Protein AF-A0A9D3NNR9-F1 (afdb_monomer_lite)

Secondary structure (DSSP, 8-state):
--SB-SEETTEEPPPHHHHHHTSTTS-HHHHHHHHHHHHHHHHHHH-TTS-HHHHHHHHHHHHHHHHHHHHHTT--HHHHHHHHHHTT--BPTTTT--

Organism: NCBI:txid337641

Sequence (98 aa):
MILTRFAHEGKRCPTTHSILHNTNLISEECKAKMSNLVAHYYPIEIDSSKSVEEKIPHMVEWWMRAHDLLIQQKIKKVQLGQAVKRSGAMLRYFTHDA

Radius of gyration: 15.21 Å; chains: 1; bounding box: 36×32×39 Å

Foldseek 3Di:
DDQFDQDDPPHGADDLLVLCLVDPLADPVLNVVLVVLCVPLVCLVPPPVDDPVRNVVSVVVSVVVNVVSVVVSVRDPVVSVVSVVPRNTHGDPPPVVD

InterPro domains:
  IPR006434 Pyrimidine 5'-nucleotidase, eukaryotic [PF05822] (1-95)
  IPR036412 HAD-like superfamily [SSF56784] (3-92)

Structure (mmCIF, N/CA/C/O backbone):
data_AF-A0A9D3NNR9-F1
#
_entry.id   AF-A0A9D3NNR9-F1
#
loop_
_atom_site.group_PDB
_atom_site.id
_atom_site.type_symbol
_atom_site.label_atom_id
_atom_site.label_alt_id
_atom_site.label_comp_id
_atom_site.label_asym_id
_atom_site.label_entity_id
_atom_site.label_seq_id
_atom_site.pdbx_PDB_ins_code
_atom_site.Cartn_x
_atom_site.Cartn_y
_atom_site.Cartn_z
_atom_site.occupancy
_atom_site.B_iso_or_equiv
_atom_site.auth_seq_id
_atom_site.auth_comp_id
_atom_site.auth_asym_id
_atom_site.auth_atom_id
_atom_site.pdbx_PDB_model_num
ATOM 1 N N . MET A 1 1 ? 14.022 -4.229 -0.552 1.00 44.94 1 MET A N 1
ATOM 2 C CA . MET A 1 1 ? 13.991 -5.553 0.115 1.00 44.94 1 MET A CA 1
ATOM 3 C C . MET A 1 1 ? 12.806 -5.564 1.080 1.00 44.94 1 MET A C 1
ATOM 5 O O . MET A 1 1 ? 12.690 -4.616 1.841 1.00 44.94 1 MET A O 1
ATOM 9 N N . ILE A 1 2 ? 11.888 -6.540 1.018 1.00 64.88 2 ILE A N 1
ATOM 10 C CA . ILE A 1 2 ? 10.739 -6.600 1.950 1.00 64.88 2 ILE A CA 1
ATOM 11 C C . ILE A 1 2 ? 11.156 -7.258 3.274 1.00 64.88 2 ILE A C 1
ATOM 13 O O . ILE A 1 2 ? 11.859 -8.266 3.256 1.00 64.88 2 ILE A O 1
ATOM 17 N N . LEU A 1 3 ? 10.735 -6.691 4.408 1.00 73.50 3 LEU A N 1
ATOM 18 C CA . LEU A 1 3 ? 11.045 -7.213 5.751 1.00 73.50 3 LEU A CA 1
ATOM 19 C C . LEU A 1 3 ? 10.195 -8.437 6.120 1.00 73.50 3 LEU A C 1
ATOM 21 O O . LEU A 1 3 ? 10.632 -9.306 6.875 1.00 73.50 3 LEU A O 1
ATOM 25 N N . THR A 1 4 ? 8.983 -8.523 5.572 1.00 77.25 4 THR A N 1
ATOM 26 C CA . THR A 1 4 ? 8.081 -9.652 5.789 1.00 77.25 4 THR A CA 1
ATOM 27 C C . THR A 1 4 ? 8.411 -10.825 4.869 1.00 77.25 4 THR A C 1
ATOM 29 O O . THR A 1 4 ? 9.017 -10.690 3.796 1.00 77.25 4 THR A O 1
ATOM 32 N N . ARG A 1 5 ? 8.023 -12.022 5.306 1.00 82.94 5 ARG A N 1
ATOM 33 C CA . ARG A 1 5 ? 7.993 -13.214 4.458 1.00 82.94 5 ARG A CA 1
ATOM 34 C C . ARG A 1 5 ? 7.006 -13.006 3.319 1.00 82.94 5 ARG A C 1
ATOM 36 O O . ARG A 1 5 ? 6.055 -12.244 3.443 1.00 82.94 5 ARG A O 1
ATOM 43 N N . PHE A 1 6 ? 7.223 -13.719 2.221 1.00 82.31 6 PHE A N 1
ATOM 44 C CA . PHE A 1 6 ? 6.262 -13.748 1.123 1.00 82.31 6 PHE A CA 1
ATOM 45 C C . PHE A 1 6 ? 5.040 -14.619 1.463 1.00 82.31 6 PHE A C 1
ATOM 47 O O . PHE A 1 6 ? 3.903 -14.216 1.226 1.00 82.31 6 PHE A O 1
ATOM 54 N N . ALA A 1 7 ? 5.264 -15.788 2.068 1.00 82.69 7 ALA A N 1
ATOM 55 C CA . ALA A 1 7 ? 4.218 -16.713 2.491 1.00 82.69 7 ALA A CA 1
ATOM 56 C C . ALA A 1 7 ? 4.610 -17.452 3.782 1.00 82.69 7 ALA A C 1
ATOM 58 O O . ALA A 1 7 ? 5.797 -17.605 4.087 1.00 82.69 7 ALA A O 1
ATOM 59 N N . HIS A 1 8 ? 3.608 -17.917 4.523 1.00 82.69 8 HIS A N 1
ATOM 60 C CA . HIS A 1 8 ? 3.738 -18.747 5.717 1.00 82.69 8 HIS A CA 1
ATOM 61 C C . HIS A 1 8 ? 2.589 -19.764 5.741 1.00 82.69 8 HIS A C 1
ATOM 63 O O . HIS A 1 8 ? 1.445 -19.392 5.490 1.00 82.69 8 HIS A O 1
ATOM 69 N N . GLU A 1 9 ? 2.903 -21.044 5.970 1.00 84.56 9 GLU A N 1
ATOM 70 C CA . GLU A 1 9 ? 1.915 -22.144 6.006 1.00 84.56 9 GLU A CA 1
ATOM 71 C C . GLU A 1 9 ? 0.988 -22.185 4.773 1.00 84.56 9 GLU A C 1
ATOM 73 O O . GLU A 1 9 ? -0.224 -22.359 4.869 1.00 84.56 9 GLU A O 1
ATOM 78 N N . GLY A 1 10 ? 1.554 -21.953 3.584 1.00 81.31 10 GLY A N 1
ATOM 79 C CA . GLY A 1 10 ? 0.803 -21.947 2.323 1.00 81.31 10 GLY A CA 1
ATOM 80 C C . GLY A 1 10 ? -0.077 -20.711 2.089 1.00 81.31 10 GLY A C 1
ATOM 81 O O . GLY A 1 10 ? -0.692 -20.606 1.031 1.00 81.31 10 GLY A O 1
ATOM 82 N N . LYS A 1 11 ? -0.119 -19.745 3.018 1.00 83.81 11 LYS A N 1
ATOM 83 C CA . LYS A 1 11 ? -0.857 -18.481 2.867 1.00 83.81 11 LYS A CA 1
ATOM 84 C C . LYS A 1 11 ? 0.090 -17.315 2.608 1.00 83.81 11 LYS A C 1
ATOM 86 O O . LYS A 1 11 ? 1.173 -17.234 3.187 1.00 83.81 11 LYS A O 1
ATOM 91 N N . ARG A 1 12 ? -0.322 -16.383 1.746 1.00 83.31 12 ARG A N 1
ATOM 92 C CA . ARG A 1 12 ? 0.449 -15.166 1.456 1.00 83.31 12 ARG A CA 1
ATOM 93 C C . ARG A 1 12 ? 0.450 -14.255 2.681 1.00 83.31 12 ARG A C 1
ATOM 95 O O . ARG A 1 12 ? -0.609 -13.946 3.223 1.00 83.31 12 ARG A O 1
ATOM 102 N N . CYS A 1 13 ? 1.633 -13.831 3.115 1.00 86.00 13 CYS A N 1
ATOM 103 C CA . CYS A 1 13 ? 1.746 -12.881 4.215 1.00 86.00 13 CYS A CA 1
ATOM 104 C C . CYS A 1 13 ? 1.307 -11.487 3.746 1.00 86.00 13 CYS A C 1
ATOM 106 O O . CYS A 1 13 ? 1.552 -11.120 2.590 1.00 86.00 13 CYS A O 1
ATOM 108 N N . PRO A 1 14 ? 0.686 -10.687 4.627 1.00 84.19 14 PRO A N 1
ATOM 109 C CA . PRO A 1 14 ? 0.243 -9.355 4.258 1.00 84.19 14 PRO A CA 1
ATOM 110 C C . PRO A 1 14 ? 1.431 -8.416 4.001 1.00 84.19 14 PRO A C 1
ATOM 112 O O . PRO A 1 14 ? 2.433 -8.414 4.719 1.00 84.19 14 PRO A O 1
ATOM 115 N N . THR A 1 15 ? 1.283 -7.551 3.001 1.00 86.19 15 THR A N 1
ATOM 116 C CA . THR A 1 15 ? 2.020 -6.284 2.915 1.00 86.19 15 THR A CA 1
ATOM 117 C C . THR A 1 15 ? 1.481 -5.299 3.952 1.00 86.19 15 THR A C 1
ATOM 119 O O . THR A 1 15 ? 0.331 -5.422 4.376 1.00 86.19 15 THR A O 1
ATOM 122 N N . THR A 1 16 ? 2.253 -4.269 4.309 1.00 87.19 16 THR A N 1
ATOM 123 C CA . THR A 1 16 ? 1.813 -3.207 5.239 1.00 87.19 16 THR A CA 1
ATOM 124 C C . THR A 1 16 ? 0.488 -2.559 4.828 1.00 87.19 16 THR A C 1
ATOM 126 O O . THR A 1 16 ? -0.368 -2.331 5.676 1.00 87.19 16 THR A O 1
ATOM 129 N N . HIS A 1 17 ? 0.269 -2.341 3.530 1.00 86.62 17 HIS A N 1
ATOM 130 C CA . HIS A 1 17 ? -0.990 -1.801 3.013 1.00 86.62 17 HIS A CA 1
ATOM 131 C C . HIS A 1 17 ? -2.143 -2.813 3.107 1.00 86.62 17 HIS A C 1
ATOM 133 O O . HIS A 1 17 ? -3.262 -2.446 3.461 1.00 86.62 17 HIS A O 1
ATOM 139 N N . SER A 1 18 ? -1.880 -4.106 2.883 1.00 84.88 18 SER A N 1
ATOM 140 C CA . SER A 1 18 ? -2.914 -5.143 3.022 1.00 84.88 18 SER A CA 1
ATOM 141 C C . SER A 1 18 ? -3.338 -5.402 4.477 1.00 84.88 18 SER A C 1
ATOM 143 O O . SER A 1 18 ? -4.458 -5.851 4.714 1.00 84.88 18 SER A O 1
ATOM 145 N N . ILE A 1 19 ? -2.494 -5.057 5.463 1.00 88.94 19 ILE A N 1
ATOM 146 C CA . ILE A 1 19 ? -2.882 -5.089 6.883 1.00 88.94 19 ILE A CA 1
ATOM 147 C C . ILE A 1 19 ? -4.125 -4.223 7.102 1.00 88.94 19 ILE A C 1
ATOM 149 O O . ILE A 1 19 ? -5.060 -4.658 7.767 1.00 88.94 19 ILE A O 1
ATOM 153 N N . LEU A 1 20 ? -4.157 -3.023 6.515 1.00 86.69 20 LEU A N 1
ATOM 154 C CA . LEU A 1 20 ? -5.290 -2.107 6.643 1.00 86.69 20 LEU A CA 1
ATOM 155 C C . LEU A 1 20 ? -6.528 -2.628 5.904 1.00 86.69 20 LEU A C 1
ATOM 157 O O . LEU A 1 20 ? -7.629 -2.543 6.445 1.00 86.69 20 LEU A O 1
ATOM 161 N N . HIS A 1 21 ? -6.348 -3.246 4.734 1.00 78.56 21 HIS A N 1
ATOM 162 C CA . HIS A 1 21 ? -7.432 -3.896 3.985 1.00 7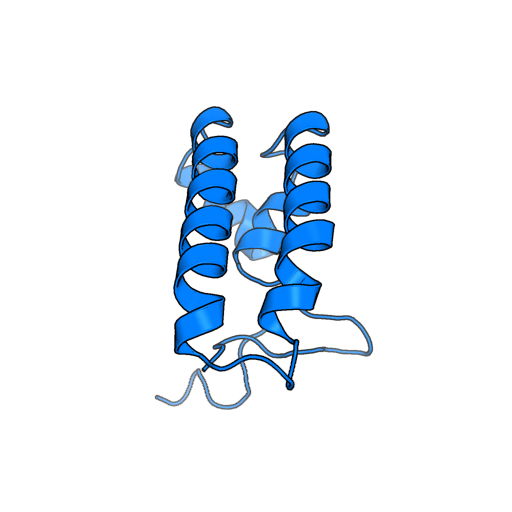8.56 21 HIS A CA 1
ATOM 163 C C . HIS A 1 21 ? -8.183 -4.965 4.769 1.00 78.56 21 HIS A C 1
ATOM 165 O O . HIS A 1 21 ? -9.405 -5.057 4.671 1.00 78.56 21 HIS A O 1
ATOM 171 N N . ASN A 1 22 ? -7.461 -5.752 5.562 1.00 75.50 22 ASN A N 1
ATOM 172 C CA . ASN A 1 22 ? -8.035 -6.856 6.327 1.00 75.50 22 ASN A CA 1
ATOM 173 C C . ASN A 1 22 ? -8.639 -6.399 7.665 1.00 75.50 22 ASN A C 1
ATOM 175 O O . ASN A 1 22 ? -8.994 -7.224 8.505 1.00 75.50 22 ASN A O 1
ATOM 179 N N . THR A 1 23 ? -8.748 -5.087 7.889 1.00 82.19 23 THR A N 1
ATOM 180 C CA . THR A 1 23 ? -9.333 -4.512 9.102 1.00 82.19 23 THR A CA 1
ATOM 181 C C . THR A 1 23 ? -10.646 -3.794 8.804 1.00 82.19 23 THR A C 1
ATOM 183 O O . THR A 1 23 ? -10.918 -3.385 7.676 1.00 82.19 23 THR A O 1
ATOM 186 N N . ASN A 1 24 ? -11.439 -3.557 9.849 1.00 83.00 24 ASN A N 1
ATOM 187 C CA . ASN A 1 24 ? -12.620 -2.688 9.782 1.00 83.00 24 ASN A CA 1
ATOM 188 C C . ASN A 1 24 ? -12.246 -1.198 9.934 1.00 83.00 24 ASN A C 1
ATOM 190 O O . ASN A 1 24 ? -13.096 -0.387 10.286 1.00 83.00 24 ASN A O 1
ATOM 194 N N . LEU A 1 25 ? -10.966 -0.836 9.751 1.00 87.75 25 LEU A N 1
ATOM 195 C CA . LEU A 1 25 ? -10.492 0.550 9.859 1.00 87.75 25 LEU A CA 1
ATOM 196 C C . LEU A 1 25 ? -10.718 1.356 8.582 1.00 87.75 25 LEU A C 1
ATOM 198 O O . LEU A 1 25 ? -10.623 2.578 8.622 1.00 87.75 25 LEU A O 1
ATOM 202 N N . ILE A 1 26 ? -10.989 0.677 7.468 1.00 91.12 26 ILE A N 1
ATOM 203 C CA . ILE A 1 26 ? -11.286 1.303 6.184 1.00 91.12 26 ILE A CA 1
ATOM 204 C C . ILE A 1 26 ? -12.629 0.789 5.667 1.00 91.12 26 ILE A C 1
ATOM 206 O O . ILE A 1 26 ? -12.971 -0.378 5.878 1.00 91.12 26 ILE A O 1
ATOM 210 N N . SER A 1 27 ? -13.394 1.661 5.013 1.00 93.31 27 SER A N 1
ATOM 211 C CA . SER A 1 27 ? -14.707 1.319 4.468 1.00 93.31 27 SER A CA 1
ATOM 212 C C . SER A 1 27 ? -14.610 0.292 3.336 1.00 93.31 27 SER A C 1
ATOM 214 O O . SER A 1 27 ? -13.591 0.197 2.648 1.00 93.31 27 SER A O 1
ATOM 216 N N . GLU A 1 28 ? -15.693 -0.450 3.093 1.00 92.94 28 GLU A N 1
ATOM 217 C CA . GLU A 1 28 ? -15.771 -1.384 1.958 1.00 92.94 28 GLU A CA 1
ATOM 218 C C . GLU A 1 28 ? -15.606 -0.667 0.610 1.00 92.94 28 GLU A C 1
ATOM 220 O O . GLU A 1 28 ? -14.954 -1.180 -0.296 1.00 92.94 28 GLU A O 1
ATOM 225 N N . GLU A 1 29 ? -16.094 0.571 0.498 1.00 94.12 29 GLU A N 1
ATOM 226 C CA . GLU A 1 29 ? -15.864 1.410 -0.680 1.00 94.12 29 GLU A CA 1
ATOM 227 C C . GLU A 1 29 ? -14.369 1.712 -0.881 1.00 94.12 29 GLU A C 1
ATOM 229 O O . GLU A 1 29 ? -13.849 1.602 -1.993 1.00 94.12 29 GLU A O 1
ATOM 234 N N . CYS A 1 30 ? -13.650 2.052 0.195 1.00 93.62 30 CYS A N 1
ATOM 235 C CA . CYS A 1 30 ? -12.208 2.272 0.141 1.00 93.62 30 CYS A CA 1
ATOM 236 C C . CYS A 1 30 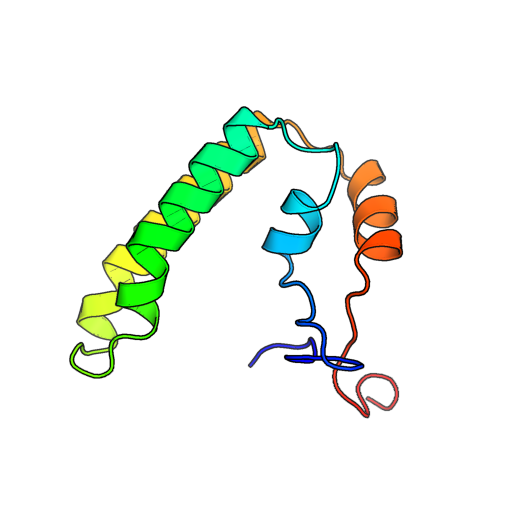? -11.466 0.991 -0.255 1.00 93.62 30 CYS A C 1
ATOM 238 O O . CYS A 1 30 ? -10.547 1.053 -1.071 1.00 93.62 30 CYS A O 1
ATOM 240 N N . LYS A 1 31 ? -11.878 -0.169 0.277 1.00 93.19 31 LYS A N 1
ATOM 241 C CA . LYS A 1 31 ? -11.313 -1.473 -0.108 1.00 93.19 31 LYS A CA 1
ATOM 242 C C . LYS A 1 31 ? -11.502 -1.728 -1.598 1.00 93.19 31 LYS A C 1
ATOM 244 O O . LYS A 1 31 ? -10.524 -2.042 -2.267 1.00 93.19 31 LYS A O 1
ATOM 249 N N . ALA A 1 32 ? -12.708 -1.519 -2.124 1.00 94.44 32 ALA A N 1
ATOM 250 C CA . ALA A 1 32 ? -13.004 -1.701 -3.542 1.00 94.44 32 ALA A CA 1
ATOM 251 C C . ALA A 1 32 ? -12.161 -0.773 -4.434 1.00 94.44 32 ALA A C 1
ATOM 253 O O . ALA A 1 32 ? -11.536 -1.232 -5.391 1.00 94.44 32 ALA A O 1
ATOM 254 N N . LYS A 1 33 ? -12.064 0.521 -4.091 1.00 95.25 33 LYS A N 1
ATOM 255 C CA . LYS A 1 33 ? -11.223 1.482 -4.829 1.00 95.25 33 LYS A CA 1
ATOM 256 C C . LYS A 1 33 ? -9.753 1.074 -4.822 1.00 95.25 33 LYS A C 1
ATOM 258 O O . LYS A 1 33 ? -9.096 1.120 -5.857 1.00 95.25 33 LYS A O 1
ATOM 263 N N . MET A 1 34 ? -9.243 0.630 -3.680 1.00 93.56 34 MET A N 1
ATOM 264 C CA . MET A 1 34 ? -7.853 0.210 -3.557 1.00 93.56 34 MET A CA 1
ATOM 265 C C . MET A 1 34 ? -7.577 -1.103 -4.308 1.00 93.56 34 MET A C 1
ATOM 267 O O . MET A 1 34 ? -6.542 -1.225 -4.960 1.00 93.56 34 MET A O 1
ATOM 271 N N . SER A 1 35 ? -8.520 -2.052 -4.313 1.00 93.31 35 SER A N 1
ATOM 272 C CA . SER A 1 35 ? -8.450 -3.254 -5.154 1.00 93.31 35 SER A CA 1
ATOM 273 C C . SER A 1 35 ? -8.404 -2.912 -6.646 1.00 93.31 35 SER A C 1
ATOM 275 O O . SER A 1 35 ? -7.629 -3.528 -7.375 1.00 93.31 35 SER A O 1
ATOM 277 N N . ASN A 1 36 ? -9.151 -1.897 -7.094 1.00 96.31 36 ASN A N 1
ATOM 278 C CA . ASN A 1 36 ? -9.080 -1.415 -8.477 1.00 96.31 36 ASN A CA 1
ATOM 279 C C . ASN A 1 36 ? -7.710 -0.806 -8.807 1.00 96.31 36 ASN A C 1
ATOM 281 O O . ASN A 1 36 ? -7.175 -1.061 -9.884 1.00 96.31 36 ASN A O 1
ATOM 285 N N . LEU 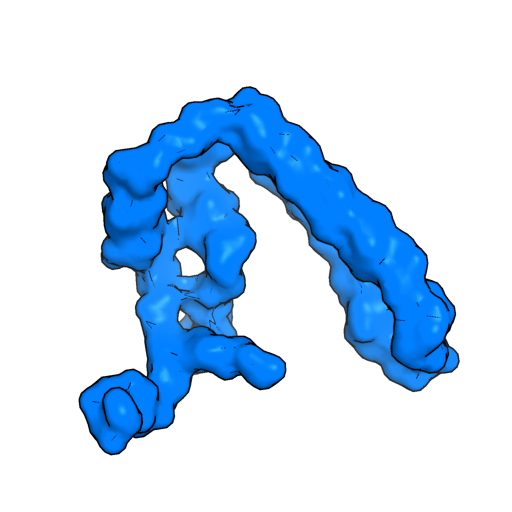A 1 37 ? -7.112 -0.049 -7.877 1.00 96.50 37 LEU A N 1
ATOM 286 C CA . LEU A 1 37 ? -5.747 0.458 -8.050 1.00 96.50 37 LEU A CA 1
ATOM 287 C C . LEU A 1 37 ? -4.749 -0.700 -8.203 1.00 96.50 37 LEU A C 1
ATOM 289 O O . LEU A 1 37 ? -3.950 -0.693 -9.133 1.00 96.50 37 LEU A O 1
ATOM 293 N N . VAL A 1 38 ? -4.826 -1.726 -7.347 1.00 94.75 38 VAL A N 1
ATOM 294 C CA . VAL A 1 38 ? -3.965 -2.918 -7.457 1.00 94.75 38 VAL A CA 1
ATOM 295 C C . VAL A 1 38 ? -4.158 -3.609 -8.808 1.00 94.75 38 VAL A C 1
ATOM 297 O O . VAL A 1 38 ? -3.173 -3.913 -9.473 1.00 94.75 38 VAL A O 1
ATOM 300 N N . ALA A 1 39 ? -5.403 -3.827 -9.239 1.00 96.50 39 ALA A N 1
ATOM 301 C CA . ALA A 1 39 ? -5.700 -4.490 -10.508 1.00 96.50 39 ALA A CA 1
ATOM 302 C C . ALA A 1 39 ? -5.115 -3.746 -11.722 1.00 96.50 39 ALA A C 1
ATOM 304 O O . ALA A 1 39 ? -4.720 -4.386 -12.693 1.00 96.50 39 ALA A O 1
ATOM 305 N N . HIS A 1 40 ? -5.032 -2.415 -11.655 1.00 97.06 40 HIS A N 1
ATOM 306 C CA . HIS A 1 40 ? -4.467 -1.591 -12.719 1.00 97.06 40 HIS A CA 1
ATOM 307 C C . HIS A 1 40 ? -2.933 -1.514 -12.675 1.00 97.06 40 HIS A C 1
ATOM 309 O O . HIS A 1 40 ? -2.274 -1.736 -13.688 1.00 97.06 40 HIS A O 1
ATOM 315 N N . TYR A 1 41 ? -2.355 -1.203 -11.513 1.00 97.69 41 TYR A N 1
ATOM 316 C CA . TYR A 1 41 ? -0.932 -0.870 -11.408 1.00 97.69 41 TYR A CA 1
ATOM 317 C C . TYR A 1 41 ? -0.025 -2.076 -11.147 1.00 97.69 41 TYR A C 1
ATOM 319 O O . TYR A 1 41 ? 1.134 -2.055 -11.560 1.00 97.69 41 TYR A O 1
ATOM 327 N N . TYR A 1 42 ? -0.523 -3.146 -10.518 1.00 95.69 42 TYR A N 1
ATOM 328 C CA . TYR A 1 42 ? 0.295 -4.330 -10.239 1.00 95.69 42 TYR A CA 1
ATOM 329 C C . TYR A 1 42 ? 0.833 -5.012 -11.510 1.00 95.69 42 TYR A C 1
ATOM 331 O O . TYR A 1 42 ? 2.022 -5.332 -11.532 1.00 95.69 42 TYR A O 1
ATOM 339 N N . PRO A 1 43 ? 0.046 -5.186 -12.597 1.00 97.44 43 PRO A N 1
ATOM 340 C CA . PRO A 1 43 ? 0.581 -5.695 -13.861 1.00 97.44 43 PRO A CA 1
ATOM 341 C C . PRO A 1 43 ? 1.734 -4.846 -14.411 1.00 97.44 43 PRO A C 1
ATOM 343 O O . PRO A 1 43 ? 2.688 -5.403 -14.939 1.00 97.44 43 PRO A O 1
ATOM 346 N N . ILE A 1 44 ? 1.681 -3.520 -14.236 1.00 97.50 44 ILE A N 1
ATOM 347 C CA . ILE A 1 44 ? 2.728 -2.586 -14.678 1.00 97.50 44 ILE A CA 1
ATOM 348 C C . ILE A 1 44 ? 3.993 -2.738 -13.819 1.00 97.50 44 ILE A C 1
ATOM 350 O O . ILE A 1 44 ? 5.103 -2.749 -14.349 1.00 97.50 44 ILE A O 1
ATOM 354 N N . GLU A 1 45 ? 3.841 -2.889 -12.498 1.00 96.38 45 GLU A N 1
ATOM 355 C CA . GLU A 1 45 ? 4.959 -3.102 -11.565 1.00 96.38 45 GLU A CA 1
ATOM 356 C C . GLU A 1 45 ? 5.794 -4.327 -11.975 1.00 96.38 45 GLU A C 1
ATOM 358 O O . GLU A 1 45 ? 7.025 -4.252 -12.086 1.00 96.38 45 GLU A O 1
ATOM 363 N N . ILE A 1 46 ? 5.119 -5.444 -12.259 1.00 95.94 46 ILE A N 1
ATOM 364 C CA . ILE A 1 46 ? 5.763 -6.732 -12.548 1.00 95.94 46 ILE A CA 1
ATOM 365 C C . ILE A 1 46 ? 6.136 -6.935 -14.024 1.00 95.94 46 ILE A C 1
ATOM 367 O O . ILE A 1 46 ? 6.797 -7.924 -14.332 1.00 95.94 46 ILE A O 1
ATOM 371 N N . ASP A 1 47 ? 5.743 -6.030 -14.926 1.00 96.06 47 ASP A N 1
ATOM 372 C CA . ASP A 1 47 ? 5.976 -6.153 -16.372 1.00 96.06 47 ASP A CA 1
ATOM 373 C C . ASP A 1 47 ? 7.478 -6.169 -16.698 1.00 96.06 47 ASP A C 1
ATOM 375 O O . ASP A 1 47 ? 8.154 -5.146 -16.606 1.00 96.06 47 ASP A O 1
ATOM 379 N N . SER A 1 48 ? 8.033 -7.318 -17.080 1.00 96.44 48 SER A N 1
ATOM 380 C CA . SER A 1 48 ? 9.460 -7.442 -17.400 1.00 96.44 48 SER A CA 1
ATOM 381 C C . SER A 1 48 ? 9.862 -6.782 -18.723 1.00 96.44 48 SER A C 1
ATOM 383 O O . SER A 1 48 ? 11.057 -6.644 -18.973 1.00 96.44 48 SER A O 1
ATOM 385 N N . SER A 1 49 ? 8.901 -6.373 -19.560 1.00 97.31 49 SER A N 1
ATOM 386 C CA . SER A 1 49 ? 9.165 -5.704 -20.840 1.00 97.31 49 SER A CA 1
ATOM 387 C C . SER A 1 49 ? 9.436 -4.204 -20.704 1.00 97.31 49 SER A C 1
ATOM 389 O O . SER A 1 49 ? 9.989 -3.607 -21.624 1.00 97.31 49 SER A O 1
ATOM 391 N N . LYS A 1 50 ? 9.071 -3.601 -19.564 1.00 95.19 50 LYS A N 1
ATOM 392 C CA . LYS A 1 50 ? 9.249 -2.170 -19.282 1.00 95.1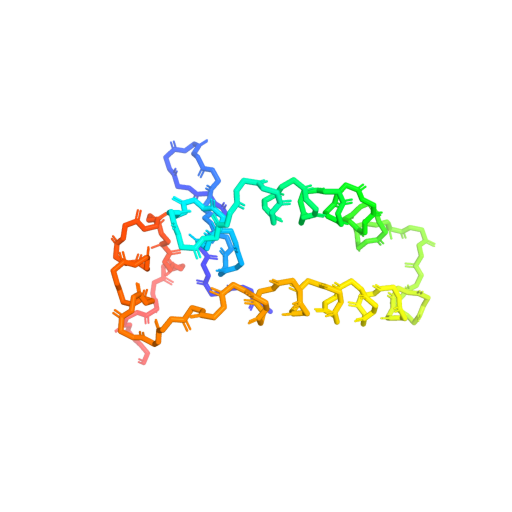9 50 LYS A CA 1
ATOM 393 C C . LYS A 1 50 ? 10.500 -1.905 -18.464 1.00 95.19 50 LYS A C 1
ATOM 395 O O . LYS A 1 50 ? 10.790 -2.634 -17.508 1.00 95.19 50 LYS A O 1
ATOM 400 N N . SER A 1 51 ? 11.188 -0.815 -18.782 1.00 96.81 51 SER A N 1
ATOM 401 C CA . SER A 1 51 ? 12.307 -0.331 -17.983 1.00 96.81 51 SER A CA 1
ATOM 402 C C . SER A 1 51 ? 11.830 0.180 -16.618 1.00 96.81 51 SER A C 1
ATOM 404 O O . SER A 1 51 ? 10.642 0.417 -16.379 1.00 96.81 51 SER A O 1
ATOM 406 N N . VAL A 1 52 ? 12.764 0.345 -15.682 1.00 95.75 52 VAL A N 1
ATOM 407 C CA . VAL A 1 52 ? 12.443 0.908 -14.363 1.00 95.75 52 VAL A CA 1
ATOM 408 C C . VAL A 1 52 ? 11.963 2.353 -14.511 1.00 95.75 52 VAL A C 1
ATOM 410 O O . VAL A 1 52 ? 10.982 2.740 -13.881 1.00 95.75 52 VAL A O 1
ATOM 413 N N . GLU A 1 53 ? 12.604 3.124 -15.385 1.00 97.44 53 GLU A N 1
ATOM 414 C CA . GLU A 1 53 ? 12.307 4.530 -15.661 1.00 97.44 53 GLU A CA 1
ATOM 415 C C . GLU A 1 53 ? 10.882 4.711 -16.192 1.00 97.44 53 GLU A C 1
ATOM 417 O O . GLU A 1 53 ? 10.170 5.609 -15.747 1.00 97.44 53 GLU A O 1
ATOM 422 N N . GLU A 1 54 ? 10.435 3.811 -17.071 1.00 96.12 54 GLU A N 1
ATOM 423 C CA . GLU A 1 54 ? 9.066 3.802 -17.594 1.00 96.12 54 GLU A CA 1
ATOM 424 C C . GLU A 1 54 ? 8.027 3.494 -16.505 1.00 96.12 54 GLU A C 1
ATOM 426 O O . GLU A 1 54 ? 6.909 4.004 -16.547 1.00 96.12 54 GLU A O 1
ATOM 431 N N . LYS A 1 55 ? 8.382 2.683 -15.501 1.00 96.94 55 LYS A N 1
ATOM 432 C CA . LYS A 1 55 ? 7.469 2.287 -14.414 1.00 96.94 55 LYS A CA 1
ATOM 433 C C . LYS A 1 55 ? 7.346 3.329 -13.308 1.00 96.94 55 LYS A C 1
ATOM 435 O O . LYS A 1 55 ? 6.284 3.418 -12.691 1.00 96.94 55 LYS A O 1
ATOM 440 N N . ILE A 1 56 ? 8.402 4.099 -13.036 1.00 97.88 56 ILE A N 1
ATOM 441 C CA . ILE A 1 56 ? 8.435 5.104 -11.958 1.00 97.88 56 ILE A CA 1
ATOM 442 C C . ILE A 1 56 ? 7.188 6.007 -11.934 1.00 97.88 56 ILE A C 1
ATOM 444 O O . ILE A 1 56 ? 6.558 6.067 -10.874 1.00 97.88 56 ILE A O 1
ATOM 448 N N . PRO A 1 57 ? 6.775 6.676 -13.031 1.00 98.12 57 PRO A N 1
ATOM 449 C CA . PRO A 1 57 ? 5.620 7.575 -12.986 1.00 98.12 57 PRO A CA 1
ATOM 450 C C . PRO A 1 57 ? 4.325 6.852 -12.590 1.00 98.12 57 PRO A C 1
ATOM 452 O O . PRO A 1 57 ? 3.546 7.384 -11.800 1.00 98.12 57 PRO A O 1
ATOM 455 N N . HIS A 1 58 ? 4.133 5.611 -13.047 1.00 97.88 58 HIS A N 1
ATOM 456 C CA . HIS A 1 58 ? 2.982 4.792 -12.665 1.00 97.88 58 HIS A CA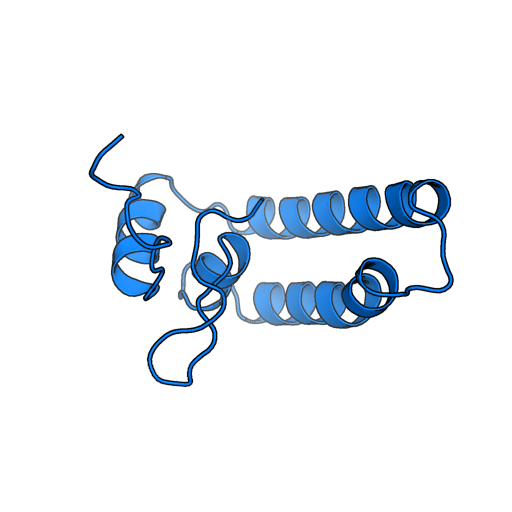 1
ATOM 457 C C . HIS A 1 58 ? 3.004 4.416 -11.181 1.00 97.88 58 HIS A C 1
ATOM 459 O O . HIS A 1 58 ? 1.967 4.453 -10.525 1.00 97.88 58 HIS A O 1
ATOM 465 N N . MET A 1 59 ? 4.173 4.075 -10.630 1.00 97.69 59 MET A N 1
ATOM 466 C CA . MET A 1 59 ? 4.295 3.729 -9.209 1.00 97.69 59 MET A CA 1
ATOM 467 C C . MET A 1 59 ? 4.049 4.946 -8.314 1.00 97.69 59 MET A C 1
ATOM 469 O O . MET A 1 59 ? 3.379 4.826 -7.289 1.00 97.69 59 MET A O 1
ATOM 473 N N . VAL A 1 60 ? 4.549 6.122 -8.708 1.00 97.81 60 VAL A N 1
ATOM 474 C CA . VAL A 1 60 ? 4.282 7.383 -8.000 1.00 97.81 60 VAL A CA 1
ATOM 475 C C . VAL A 1 60 ? 2.783 7.667 -7.987 1.00 97.81 60 VAL A C 1
ATOM 477 O O . VAL A 1 60 ? 2.209 7.890 -6.924 1.00 97.81 60 VAL A O 1
ATOM 480 N N . GLU A 1 61 ? 2.127 7.591 -9.145 1.00 98.00 61 GLU A N 1
ATOM 481 C CA . GLU A 1 61 ? 0.685 7.805 -9.251 1.00 98.00 61 GLU A CA 1
ATOM 482 C C . GLU A 1 61 ? -0.120 6.802 -8.415 1.00 98.00 61 GLU A C 1
ATOM 484 O O . GLU A 1 61 ? -1.034 7.196 -7.684 1.00 98.00 61 GLU A O 1
ATOM 489 N N . TRP A 1 62 ? 0.240 5.519 -8.476 1.00 97.81 62 TRP A N 1
ATOM 490 C CA . TRP A 1 62 ? -0.412 4.474 -7.697 1.00 97.81 62 TRP A CA 1
ATOM 491 C C . TRP A 1 62 ? -0.357 4.775 -6.200 1.00 97.81 62 TRP A C 1
ATOM 493 O O . TRP A 1 62 ? -1.398 4.790 -5.535 1.00 97.81 62 TRP A O 1
ATOM 503 N N . TRP A 1 63 ? 0.839 5.044 -5.670 1.00 96.44 63 TRP A N 1
ATOM 504 C CA . TRP A 1 63 ? 1.020 5.284 -4.242 1.00 96.44 63 TRP A CA 1
ATOM 505 C C . TRP A 1 63 ? 0.369 6.589 -3.781 1.00 96.44 63 TRP A C 1
ATOM 507 O O . TRP A 1 63 ? -0.245 6.585 -2.716 1.00 96.44 63 TRP A O 1
ATOM 517 N N . MET A 1 64 ? 0.400 7.657 -4.591 1.00 97.75 64 MET A N 1
ATOM 518 C CA . MET A 1 64 ? -0.340 8.893 -4.292 1.00 97.75 64 MET A CA 1
ATOM 519 C C . MET A 1 64 ? -1.841 8.615 -4.142 1.00 97.75 64 MET A C 1
ATOM 521 O O . MET A 1 64 ? -2.423 8.906 -3.099 1.00 97.75 64 MET A O 1
ATOM 525 N N . ARG A 1 65 ? -2.456 7.955 -5.133 1.00 97.31 65 ARG A N 1
ATOM 526 C CA . ARG A 1 65 ? -3.893 7.628 -5.107 1.00 97.31 65 ARG A CA 1
ATOM 527 C C . ARG A 1 65 ? -4.253 6.708 -3.940 1.00 97.31 65 ARG A C 1
ATOM 529 O O . ARG A 1 65 ? -5.295 6.879 -3.310 1.00 97.31 65 ARG A O 1
ATOM 536 N N . ALA A 1 66 ? -3.401 5.728 -3.645 1.00 95.38 66 ALA A N 1
ATOM 537 C CA . ALA A 1 66 ? -3.603 4.824 -2.522 1.00 95.38 66 ALA A CA 1
ATOM 538 C C . ALA A 1 66 ? -3.555 5.569 -1.178 1.00 95.38 66 ALA A C 1
ATOM 540 O O . ALA A 1 66 ? -4.406 5.356 -0.313 1.00 95.38 66 ALA A O 1
ATOM 541 N N . HIS A 1 67 ? -2.588 6.467 -0.987 1.00 96.12 67 HIS A N 1
ATOM 542 C CA . HIS A 1 67 ? -2.467 7.238 0.251 1.00 96.12 67 HIS A CA 1
ATOM 543 C C . HIS A 1 67 ? -3.598 8.252 0.416 1.00 96.12 67 HIS A C 1
ATOM 545 O O . HIS A 1 67 ? -4.133 8.350 1.520 1.00 96.12 67 HIS A O 1
ATOM 551 N N . ASP A 1 68 ? -4.056 8.895 -0.659 1.00 97.19 68 ASP A N 1
ATOM 552 C CA . ASP A 1 68 ? -5.224 9.786 -0.624 1.00 97.19 68 ASP A CA 1
ATOM 553 C C . ASP A 1 68 ? -6.480 9.069 -0.113 1.00 97.19 68 ASP A C 1
ATOM 555 O O . ASP A 1 68 ? -7.201 9.591 0.744 1.00 97.19 68 ASP A O 1
ATOM 559 N N . LEU A 1 69 ? -6.723 7.837 -0.577 1.00 95.50 69 LEU A N 1
ATOM 560 C CA . LEU A 1 69 ? -7.838 7.017 -0.097 1.00 95.50 69 LEU A CA 1
ATOM 561 C C . LEU A 1 69 ? -7.710 6.692 1.396 1.00 95.50 69 LEU A C 1
ATOM 563 O O . LEU A 1 69 ? -8.702 6.772 2.120 1.00 95.50 69 LEU A O 1
ATOM 567 N N . LEU A 1 70 ? -6.507 6.355 1.873 1.00 93.56 70 LEU A N 1
ATOM 568 C CA . LEU A 1 70 ? -6.266 6.042 3.287 1.00 93.56 70 LEU A CA 1
ATOM 569 C C . LEU A 1 70 ? -6.415 7.269 4.194 1.00 93.56 70 LEU A C 1
ATOM 571 O O . LEU A 1 70 ? -6.972 7.152 5.287 1.00 93.56 70 LEU A O 1
ATOM 575 N N . ILE A 1 71 ? -5.965 8.444 3.748 1.00 94.94 71 ILE A N 1
ATOM 576 C CA . ILE A 1 71 ? -6.108 9.706 4.488 1.00 94.94 71 ILE A CA 1
ATOM 577 C C . ILE A 1 71 ? -7.591 10.015 4.732 1.00 94.94 71 ILE A C 1
ATOM 579 O O . ILE A 1 71 ? -7.974 10.385 5.846 1.00 94.94 71 ILE A O 1
ATOM 583 N N . GLN A 1 72 ? -8.450 9.775 3.735 1.00 95.00 72 GLN A N 1
ATOM 584 C CA . GLN A 1 72 ? -9.901 9.968 3.851 1.00 95.00 72 GLN A CA 1
ATOM 585 C C . GLN A 1 72 ? -10.545 9.075 4.925 1.00 95.00 72 GLN A C 1
ATOM 587 O O . GLN A 1 72 ? -11.572 9.452 5.490 1.00 95.00 72 GLN A O 1
ATOM 592 N N . GLN A 1 73 ? -9.932 7.933 5.264 1.00 94.31 73 GLN A N 1
ATOM 593 C CA . GLN A 1 73 ? -10.431 7.026 6.307 1.00 94.31 73 GLN A CA 1
ATOM 594 C C . GLN A 1 73 ? -10.154 7.527 7.734 1.00 94.31 73 GLN A C 1
ATOM 596 O O . GLN A 1 73 ? -10.710 6.984 8.687 1.00 94.31 73 GLN A O 1
ATOM 601 N N . LYS A 1 74 ? -9.311 8.560 7.910 1.00 93.94 74 LYS A N 1
ATOM 602 C CA . LYS A 1 74 ? -8.999 9.177 9.217 1.00 93.94 74 LYS A CA 1
ATOM 603 C C . LYS A 1 74 ? -8.568 8.156 10.285 1.00 93.94 74 LYS A C 1
ATOM 605 O O . LYS A 1 74 ? -8.971 8.238 11.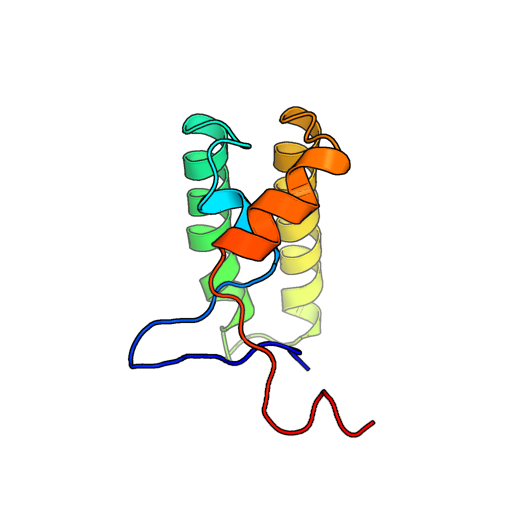449 1.00 93.94 74 LYS A O 1
ATOM 610 N N . ILE A 1 75 ? -7.740 7.188 9.886 1.00 92.00 75 ILE A N 1
ATOM 611 C CA . ILE A 1 75 ? -7.263 6.103 10.754 1.00 92.00 75 ILE A CA 1
ATOM 612 C C . ILE A 1 75 ? -6.459 6.692 11.918 1.00 92.00 75 ILE A C 1
ATOM 614 O O . ILE A 1 75 ? -5.479 7.411 11.717 1.00 92.00 75 ILE A O 1
ATOM 618 N N . LYS A 1 76 ? -6.835 6.369 13.159 1.00 92.38 76 LYS A N 1
ATOM 619 C CA . LYS A 1 76 ? -6.117 6.851 14.345 1.00 92.38 76 LYS A CA 1
ATOM 620 C C . LYS A 1 76 ? -4.896 5.979 14.615 1.00 92.38 76 LYS A C 1
ATOM 622 O O . LYS A 1 76 ? -4.979 4.752 14.592 1.00 92.38 76 LYS A O 1
ATOM 627 N N . LYS A 1 77 ? -3.780 6.602 15.010 1.00 90.62 77 LYS A N 1
ATOM 628 C CA . LYS A 1 77 ? -2.522 5.906 15.347 1.00 90.62 77 LYS A CA 1
ATOM 629 C C . LYS A 1 77 ? -2.713 4.766 16.359 1.00 90.62 77 LYS A C 1
ATOM 631 O O . LYS A 1 77 ? -2.117 3.706 16.207 1.00 90.62 77 LYS A O 1
ATOM 636 N N . VAL A 1 78 ? -3.593 4.953 17.346 1.00 90.62 78 VAL A N 1
ATOM 637 C CA . VAL A 1 78 ? -3.907 3.940 18.374 1.00 90.62 78 VAL A CA 1
ATOM 638 C C . VAL A 1 78 ? -4.535 2.662 17.800 1.00 90.62 78 VAL A C 1
ATOM 640 O O . VAL A 1 78 ? -4.373 1.589 18.370 1.00 90.62 78 VAL A O 1
ATOM 643 N N . GLN A 1 79 ? -5.217 2.749 16.655 1.00 88.69 79 GLN A N 1
ATOM 644 C CA . GLN A 1 79 ? -5.868 1.607 16.008 1.00 88.69 79 GLN A CA 1
ATOM 645 C C . GLN A 1 79 ? -4.869 0.737 15.230 1.00 88.69 79 GLN A C 1
ATOM 647 O O . GLN A 1 79 ? -5.098 -0.462 15.054 1.00 88.69 79 GLN A O 1
ATOM 652 N N . LEU A 1 80 ? -3.737 1.312 14.809 1.00 91.00 80 LEU A N 1
ATOM 653 C CA . LEU A 1 80 ? -2.725 0.616 14.011 1.00 91.00 80 LEU A CA 1
ATOM 654 C C . LEU A 1 80 ? -2.074 -0.537 14.778 1.00 91.00 80 LEU A C 1
ATOM 656 O O . LEU A 1 80 ? -1.870 -1.604 14.206 1.00 91.00 80 LEU A O 1
ATOM 660 N N . GLY A 1 81 ? -1.809 -0.366 16.077 1.00 90.50 81 GLY A N 1
ATOM 661 C CA . GLY A 1 81 ? -1.223 -1.431 16.898 1.00 90.50 81 GLY A CA 1
ATOM 662 C C . GLY A 1 81 ? -2.092 -2.692 16.907 1.00 90.50 81 GLY A C 1
ATOM 663 O O . GLY A 1 81 ? -1.595 -3.804 16.731 1.00 90.50 81 GLY A O 1
ATOM 664 N N . GLN A 1 82 ? -3.412 -2.517 17.018 1.00 87.62 82 GLN A N 1
ATOM 665 C CA . GLN A 1 82 ? -4.356 -3.633 16.996 1.00 87.62 82 GLN A CA 1
ATOM 666 C C . GLN A 1 82 ? -4.474 -4.272 15.605 1.00 87.62 82 GLN A C 1
ATOM 668 O O . GLN A 1 82 ? -4.602 -5.494 15.511 1.00 87.62 82 GLN A O 1
ATOM 673 N N . ALA A 1 83 ? -4.413 -3.466 14.540 1.00 89.94 83 ALA A N 1
ATOM 674 C CA . ALA A 1 83 ? -4.410 -3.953 13.163 1.00 89.94 83 ALA A CA 1
ATOM 675 C C . ALA A 1 83 ? -3.183 -4.829 12.879 1.00 89.94 83 ALA A C 1
ATOM 677 O O . ALA A 1 83 ? -3.324 -5.953 12.401 1.00 89.94 83 ALA A O 1
ATOM 678 N N . VAL A 1 84 ? -1.989 -4.362 13.259 1.00 90.81 84 VAL A N 1
ATOM 679 C CA . VAL A 1 84 ? -0.741 -5.118 13.089 1.00 90.81 84 VAL A CA 1
ATOM 680 C C . VAL A 1 84 ? -0.782 -6.418 13.890 1.00 90.81 84 VAL A C 1
ATOM 682 O O . VAL A 1 84 ? -0.513 -7.476 13.325 1.00 90.81 84 VAL A O 1
ATOM 685 N N . LYS A 1 85 ? -1.217 -6.383 15.159 1.00 88.69 85 LYS A N 1
ATOM 686 C CA . LYS A 1 85 ? -1.309 -7.582 16.013 1.00 88.69 85 LYS A CA 1
ATOM 687 C C . LYS A 1 85 ? -2.213 -8.677 15.429 1.00 88.69 85 LYS A C 1
ATOM 689 O O . LYS A 1 85 ? -1.971 -9.854 15.666 1.00 88.69 85 LYS A O 1
ATOM 694 N N . ARG A 1 86 ? -3.253 -8.305 14.673 1.00 86.94 86 ARG A N 1
ATOM 695 C CA . ARG A 1 86 ? -4.211 -9.240 14.047 1.00 86.94 86 ARG A CA 1
ATOM 696 C C . ARG A 1 86 ? -3.868 -9.613 12.605 1.00 86.94 86 ARG A C 1
ATOM 698 O O . ARG A 1 86 ? -4.572 -10.416 12.009 1.00 86.94 86 ARG A O 1
ATOM 705 N N . SER A 1 87 ? -2.822 -9.023 12.037 1.00 86.50 87 SER A N 1
ATOM 706 C CA . SER A 1 87 ? -2.554 -9.120 10.602 1.00 86.50 87 SER A CA 1
ATOM 707 C C . SER A 1 87 ? -1.987 -10.462 10.141 1.00 86.50 87 SER A C 1
ATOM 709 O O . SER A 1 87 ? -2.106 -10.791 8.966 1.00 86.50 87 SER A O 1
ATOM 711 N N . GLY A 1 88 ? -1.333 -11.216 11.030 1.00 85.44 88 GLY A N 1
ATOM 712 C CA . GLY A 1 88 ? -0.530 -12.376 10.629 1.00 85.44 88 GLY A CA 1
ATOM 713 C C . GLY A 1 88 ? 0.740 -11.998 9.852 1.00 85.44 88 GLY A C 1
ATOM 714 O O . GLY A 1 88 ? 1.296 -12.831 9.138 1.00 85.44 88 GLY A O 1
ATOM 715 N N . ALA A 1 89 ? 1.200 -10.742 9.945 1.00 86.94 89 ALA A N 1
ATOM 716 C CA . ALA A 1 89 ? 2.482 -10.335 9.384 1.00 86.94 89 ALA A CA 1
ATOM 717 C C . ALA A 1 89 ? 3.628 -11.087 10.075 1.00 86.94 89 ALA A C 1
ATOM 719 O O . ALA A 1 89 ? 3.738 -11.082 11.298 1.00 86.94 89 ALA A O 1
ATOM 720 N N . MET A 1 90 ? 4.499 -11.700 9.273 1.00 88.25 90 MET A N 1
ATOM 721 C CA . MET A 1 90 ? 5.642 -12.475 9.751 1.00 88.25 90 MET A CA 1
ATOM 722 C C . MET A 1 90 ? 6.923 -11.902 9.164 1.00 88.25 90 MET A C 1
ATOM 724 O O . MET A 1 90 ? 7.045 -11.789 7.942 1.00 88.25 90 MET A O 1
ATOM 728 N N . LEU A 1 91 ? 7.886 -11.563 10.019 1.00 89.19 91 LEU A N 1
ATOM 729 C CA . LEU A 1 91 ? 9.221 -11.155 9.586 1.00 89.19 91 LEU A CA 1
ATOM 730 C C . LEU A 1 91 ? 9.998 -12.351 9.018 1.00 89.19 91 LEU A C 1
ATOM 732 O O . LEU A 1 91 ? 9.721 -13.516 9.338 1.00 89.19 91 LEU A O 1
ATOM 736 N N . ARG A 1 92 ? 10.958 -12.074 8.132 1.00 86.19 92 ARG A N 1
ATOM 737 C CA . ARG A 1 92 ? 11.906 -13.091 7.646 1.00 86.19 92 ARG A CA 1
ATOM 738 C C . ARG A 1 92 ? 12.708 -13.683 8.815 1.00 86.19 92 ARG A C 1
ATOM 740 O O . ARG A 1 92 ? 12.744 -13.123 9.904 1.00 86.19 92 ARG A O 1
ATOM 747 N N . TYR A 1 93 ? 13.290 -14.865 8.620 1.00 82.38 93 TYR A N 1
ATOM 748 C CA . TYR A 1 93 ? 14.122 -15.490 9.654 1.00 82.38 93 TYR A CA 1
ATOM 749 C C . TYR A 1 93 ? 15.301 -14.580 10.042 1.00 82.38 93 TYR A C 1
ATOM 751 O O . TYR A 1 93 ? 15.763 -13.801 9.208 1.00 82.38 93 TYR A O 1
ATOM 759 N N . PHE A 1 94 ? 15.768 -14.706 11.289 1.00 78.88 94 PHE A N 1
ATOM 760 C CA . PHE A 1 94 ? 16.931 -13.991 11.842 1.00 78.88 94 PHE A CA 1
ATOM 761 C C . PHE A 1 94 ? 16.789 -12.463 11.966 1.00 78.88 94 PHE A C 1
ATOM 763 O O . PHE A 1 94 ? 17.772 -11.761 12.146 1.00 78.88 94 PHE A O 1
ATOM 770 N N . THR A 1 95 ? 15.570 -11.916 11.926 1.00 72.19 95 THR A N 1
ATOM 771 C CA . THR A 1 95 ? 15.342 -10.474 12.162 1.00 72.19 95 THR A CA 1
ATOM 772 C C . THR A 1 95 ? 15.394 -10.052 13.634 1.00 72.19 95 THR A C 1
ATOM 774 O O . THR A 1 95 ? 15.257 -8.867 13.905 1.00 72.19 95 THR A O 1
ATOM 777 N N . HIS A 1 96 ? 15.509 -10.992 14.576 1.00 64.94 96 HIS A N 1
ATOM 778 C CA . HIS A 1 96 ? 15.542 -10.714 16.023 1.00 64.94 96 HIS A CA 1
ATOM 779 C C . HIS A 1 96 ? 16.970 -10.750 16.592 1.00 64.94 96 HIS A C 1
ATOM 781 O O . HIS A 1 96 ? 17.165 -10.375 17.742 1.00 64.94 96 HIS A O 1
ATOM 787 N N . ASP A 1 97 ? 17.940 -11.188 15.781 1.00 54.72 97 ASP A N 1
ATOM 788 C CA . ASP A 1 97 ? 19.338 -11.409 16.169 1.00 54.72 97 ASP A CA 1
ATOM 789 C C . ASP A 1 97 ? 20.277 -10.309 15.622 1.00 54.72 97 ASP A C 1
ATOM 791 O O . ASP A 1 97 ? 21.480 -10.534 15.492 1.00 54.72 97 ASP A O 1
ATOM 795 N N . ALA A 1 98 ? 19.728 -9.142 15.258 1.00 50.59 98 ALA A N 1
ATOM 796 C CA . ALA A 1 98 ? 20.448 -7.993 14.698 1.00 50.59 98 ALA A CA 1
ATOM 797 C C . ALA A 1 98 ? 20.302 -6.745 15.576 1.00 50.59 98 ALA A C 1
ATOM 799 O O . ALA A 1 98 ? 19.188 -6.536 16.113 1.00 50.59 98 ALA A O 1
#

pLDDT: mean 89.03, std 10.01, range [44.94, 98.12]